Protein AF-A0A4Y2GQB6-F1 (afdb_monomer)

Structure (mmCIF, N/CA/C/O backbone):
data_AF-A0A4Y2GQB6-F1
#
_entry.id   AF-A0A4Y2GQB6-F1
#
loop_
_atom_site.group_PDB
_atom_site.id
_atom_site.type_symbol
_atom_site.label_atom_id
_atom_site.label_alt_id
_atom_site.label_comp_id
_atom_site.label_asym_id
_atom_site.label_entity_id
_atom_site.label_seq_id
_atom_site.pdbx_PDB_ins_code
_atom_site.Cartn_x
_atom_site.Cartn_y
_atom_site.Cartn_z
_atom_site.occupancy
_atom_site.B_iso_or_equiv
_atom_site.auth_seq_id
_atom_site.auth_comp_id
_atom_site.auth_asym_id
_atom_site.auth_atom_id
_atom_site.pdbx_PDB_model_num
ATOM 1 N N . MET A 1 1 ? -17.422 9.914 14.686 1.00 46.19 1 MET A N 1
ATOM 2 C CA . MET A 1 1 ? -16.471 9.064 13.932 1.00 46.19 1 MET A CA 1
ATOM 3 C C . MET A 1 1 ? -15.124 9.131 14.631 1.00 46.19 1 MET A C 1
ATOM 5 O O . MET A 1 1 ? -14.615 10.231 14.810 1.00 46.19 1 MET A O 1
ATOM 9 N N . ALA A 1 2 ? -14.579 8.005 15.092 1.00 62.41 2 ALA A N 1
ATOM 10 C CA . ALA A 1 2 ? -13.241 7.995 15.679 1.00 62.41 2 ALA A CA 1
ATOM 11 C C . ALA A 1 2 ? -12.205 8.321 14.590 1.00 62.41 2 ALA A C 1
ATOM 13 O O . ALA A 1 2 ? -12.245 7.761 13.495 1.00 62.41 2 ALA A O 1
ATOM 14 N N . LYS A 1 3 ? -11.301 9.264 14.863 1.00 68.94 3 LYS A N 1
ATOM 15 C CA . LYS A 1 3 ? -10.262 9.667 13.912 1.00 68.94 3 LYS A CA 1
ATOM 16 C C . LYS A 1 3 ? -9.199 8.569 13.850 1.00 68.94 3 LYS A C 1
ATOM 18 O O . LYS A 1 3 ? -8.512 8.326 14.837 1.00 68.94 3 LYS A O 1
ATOM 23 N N . CYS A 1 4 ? -9.049 7.916 12.698 1.00 68.88 4 CYS A N 1
ATOM 24 C CA . CYS A 1 4 ? -7.966 6.958 12.479 1.00 68.88 4 CYS A CA 1
ATOM 25 C C . CYS A 1 4 ? -6.610 7.685 12.581 1.00 68.88 4 CYS A C 1
ATOM 27 O O . CYS A 1 4 ? -6.317 8.582 11.786 1.00 68.88 4 CYS A O 1
ATOM 29 N N . LEU A 1 5 ? -5.794 7.321 13.574 1.00 81.50 5 LEU A N 1
ATOM 30 C CA . LEU A 1 5 ? -4.499 7.948 13.878 1.00 81.50 5 LEU A CA 1
ATOM 31 C C . LEU A 1 5 ? -3.377 7.448 12.949 1.00 81.50 5 LEU A C 1
ATOM 33 O O . LEU A 1 5 ? -2.323 7.022 13.419 1.00 81.50 5 LEU A O 1
ATOM 37 N N . LEU A 1 6 ? -3.609 7.472 11.635 1.00 87.69 6 LEU A N 1
ATOM 38 C CA . LEU A 1 6 ? -2.566 7.237 10.636 1.00 87.69 6 LEU A CA 1
ATOM 39 C C . LEU A 1 6 ? -1.763 8.521 10.401 1.00 87.69 6 LEU A C 1
ATOM 41 O O . LEU A 1 6 ? -2.333 9.604 10.224 1.00 87.69 6 LEU A O 1
ATOM 45 N N . LYS A 1 7 ? -0.438 8.394 10.311 1.00 90.25 7 LYS A N 1
ATOM 46 C CA . LYS A 1 7 ? 0.476 9.448 9.866 1.00 90.25 7 LYS A CA 1
ATOM 47 C C . LYS A 1 7 ? -0.038 10.034 8.563 1.00 90.25 7 LYS A C 1
ATOM 49 O O . LYS A 1 7 ? -0.396 9.306 7.632 1.00 90.25 7 LYS A O 1
ATOM 54 N N . SER A 1 8 ? -0.071 11.360 8.481 1.00 91.81 8 SER A N 1
ATOM 55 C CA . SER A 1 8 ? -0.462 12.039 7.249 1.00 91.81 8 SER A CA 1
ATOM 56 C C . SER A 1 8 ? 0.502 11.680 6.115 1.00 91.81 8 SER A C 1
ATOM 58 O O . SER A 1 8 ? 1.692 11.447 6.342 1.00 91.81 8 SER A O 1
ATOM 60 N N . SER A 1 9 ? 0.001 11.674 4.880 1.00 91.06 9 SER A N 1
ATOM 61 C CA . SER A 1 9 ? 0.830 11.433 3.692 1.00 91.06 9 SER A CA 1
ATOM 62 C C . SER A 1 9 ? 2.001 12.416 3.595 1.00 91.06 9 SER A C 1
ATOM 64 O O . SER A 1 9 ? 3.094 12.028 3.199 1.00 91.06 9 SER A O 1
ATOM 66 N N . LYS A 1 10 ? 1.808 13.667 4.035 1.00 92.25 10 LYS A N 1
ATOM 67 C CA . LYS A 1 10 ? 2.859 14.696 4.078 1.00 92.25 10 LYS A CA 1
ATOM 68 C C . LYS A 1 10 ? 3.999 14.346 5.035 1.00 92.25 10 LYS A C 1
ATOM 70 O O . LYS A 1 10 ? 5.148 14.627 4.719 1.00 92.25 10 LYS A O 1
ATOM 75 N N . ILE A 1 11 ? 3.689 13.779 6.203 1.00 93.62 11 ILE A N 1
ATOM 76 C CA . ILE A 1 11 ? 4.709 13.379 7.183 1.00 93.62 11 ILE A CA 1
ATOM 77 C C . ILE A 1 11 ? 5.415 12.122 6.685 1.00 93.62 11 ILE A C 1
ATOM 79 O O . ILE A 1 11 ? 6.638 12.091 6.633 1.00 93.62 11 ILE A O 1
ATOM 83 N N . LEU A 1 12 ? 4.647 11.112 6.267 1.00 94.12 12 LEU A N 1
ATOM 84 C CA . LEU A 1 12 ? 5.199 9.832 5.834 1.00 94.12 12 LEU A CA 1
ATOM 85 C C . LEU A 1 12 ? 6.065 9.965 4.569 1.00 94.12 12 LEU A C 1
ATOM 87 O O . LEU A 1 12 ? 7.095 9.313 4.475 1.00 94.12 12 LEU A O 1
ATOM 91 N N . GLY A 1 13 ? 5.697 10.852 3.640 1.00 93.50 13 GLY A N 1
ATOM 92 C CA . GLY A 1 13 ? 6.454 11.101 2.409 1.00 93.50 13 GLY A CA 1
ATOM 93 C C . GLY A 1 13 ? 7.800 11.800 2.613 1.00 93.50 13 GLY A C 1
ATOM 94 O O . GLY A 1 13 ? 8.611 11.823 1.695 1.00 93.50 13 GLY A O 1
ATOM 95 N N . LYS A 1 14 ? 8.049 12.363 3.803 1.00 94.81 14 LYS A N 1
ATOM 96 C CA . LYS A 1 14 ? 9.358 12.911 4.194 1.00 94.81 14 LYS A CA 1
ATOM 97 C C . LYS A 1 14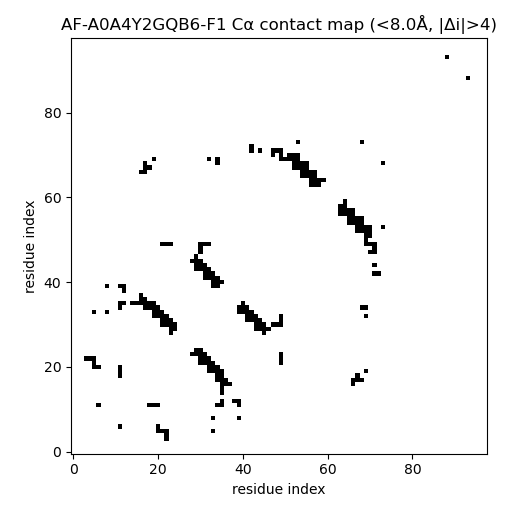 ? 10.258 11.876 4.878 1.00 94.81 14 LYS A C 1
ATOM 99 O O . LYS A 1 14 ? 11.414 12.183 5.140 1.00 94.81 14 LYS A O 1
ATOM 104 N N . MET A 1 15 ? 9.725 10.703 5.222 1.00 94.19 15 MET A N 1
ATOM 105 C CA . MET A 1 15 ? 10.490 9.621 5.847 1.00 94.19 15 MET A CA 1
ATOM 106 C C . MET A 1 15 ? 11.205 8.792 4.778 1.00 94.19 15 MET A C 1
ATOM 108 O O . MET A 1 15 ? 10.938 8.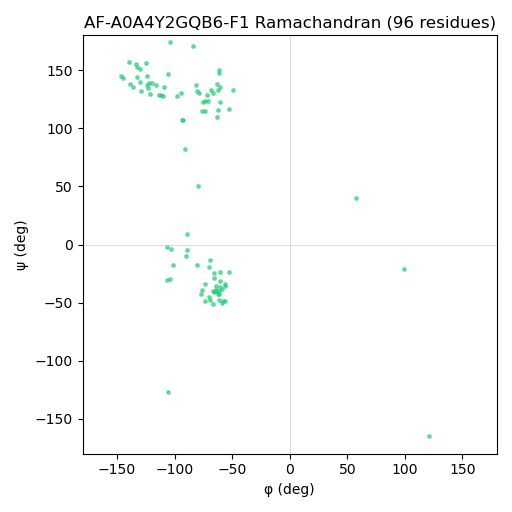938 3.584 1.00 94.19 15 MET A O 1
ATOM 112 N N . ASP A 1 16 ? 12.082 7.885 5.199 1.00 92.00 16 ASP A N 1
ATOM 113 C CA . ASP A 1 16 ? 12.793 7.014 4.268 1.00 92.00 16 ASP A CA 1
ATOM 114 C C . ASP A 1 16 ? 11.833 6.128 3.466 1.00 92.00 16 ASP A C 1
ATOM 116 O O . ASP A 1 16 ? 10.764 5.713 3.938 1.00 92.00 16 ASP A O 1
ATOM 120 N N . ARG A 1 17 ? 12.217 5.823 2.227 1.00 92.88 17 ARG A N 1
ATOM 121 C CA . ARG A 1 17 ? 11.488 4.875 1.382 1.00 92.88 17 ARG A CA 1
ATOM 122 C C . ARG A 1 17 ? 11.461 3.504 2.061 1.00 92.88 17 ARG A C 1
ATOM 124 O O . ARG A 1 17 ? 12.477 3.040 2.564 1.00 92.88 17 ARG A O 1
ATOM 131 N N . GLY A 1 18 ? 10.306 2.851 2.056 1.00 92.69 18 GLY A N 1
ATOM 132 C CA . GLY A 1 18 ? 10.055 1.631 2.824 1.00 92.69 18 GLY A CA 1
ATOM 133 C C . GLY A 1 18 ? 9.307 1.879 4.125 1.00 92.69 18 GLY A C 1
ATOM 134 O O . GLY A 1 18 ? 8.647 0.973 4.637 1.00 92.69 18 GLY A O 1
ATOM 135 N N . THR A 1 19 ? 9.333 3.112 4.641 1.00 94.56 19 THR A N 1
ATOM 136 C CA . THR A 1 19 ? 8.604 3.440 5.866 1.00 94.56 19 THR A CA 1
ATOM 137 C C . THR A 1 19 ? 7.111 3.232 5.652 1.00 94.56 19 THR A C 1
ATOM 139 O O . THR A 1 19 ? 6.528 3.678 4.662 1.00 94.56 19 THR A O 1
ATOM 142 N N . SER A 1 20 ? 6.468 2.567 6.604 1.00 94.00 20 SER A N 1
ATOM 143 C CA . SER A 1 20 ? 5.025 2.346 6.594 1.00 94.00 20 SER A CA 1
ATOM 144 C C . SER A 1 20 ? 4.406 2.659 7.945 1.00 94.00 20 SER A C 1
ATOM 146 O O . SER A 1 20 ? 5.053 2.553 8.984 1.00 94.00 20 SER A O 1
ATOM 148 N N . ASP A 1 21 ? 3.132 3.028 7.913 1.00 94.06 21 ASP A N 1
ATOM 149 C CA . ASP A 1 21 ? 2.298 3.241 9.088 1.00 94.06 21 ASP A CA 1
ATOM 150 C C . ASP A 1 21 ? 0.984 2.479 8.941 1.00 94.06 21 ASP A C 1
ATOM 152 O O . ASP A 1 21 ? 0.435 2.387 7.842 1.00 94.06 21 ASP A O 1
ATOM 156 N N . ARG A 1 22 ? 0.518 1.880 10.034 1.00 91.12 22 ARG A N 1
ATOM 157 C CA . ARG A 1 22 ? -0.519 0.847 10.008 1.00 91.12 22 ARG A CA 1
ATOM 158 C C . ARG A 1 22 ? -1.430 0.936 11.211 1.00 91.12 22 ARG A C 1
ATOM 160 O O . ARG A 1 22 ? -0.980 1.205 12.326 1.00 91.12 22 ARG A O 1
ATOM 167 N N . LYS A 1 23 ? -2.707 0.652 10.980 1.00 90.88 23 LYS A N 1
ATOM 168 C CA . LYS A 1 23 ? -3.720 0.494 12.021 1.00 90.88 23 LYS A CA 1
ATOM 169 C C . LYS A 1 23 ? -4.619 -0.678 11.669 1.00 90.88 23 LYS A C 1
ATOM 171 O O . LYS A 1 23 ? -4.992 -0.835 10.512 1.00 90.88 23 LYS A O 1
ATOM 176 N N . PHE A 1 24 ? -4.949 -1.471 12.676 1.00 89.94 24 PHE A N 1
ATOM 177 C CA . PHE A 1 24 ? -5.922 -2.544 12.568 1.00 89.94 24 PHE A CA 1
ATOM 178 C C . PHE A 1 24 ? -7.138 -2.174 13.409 1.00 89.94 24 PHE A C 1
ATOM 180 O O . PHE A 1 24 ? -6.994 -1.778 14.567 1.00 89.94 24 PHE A O 1
ATOM 187 N N . ASP A 1 25 ? -8.313 -2.253 12.805 1.00 89.56 25 ASP A N 1
ATOM 188 C CA . ASP A 1 25 ? -9.592 -2.135 13.480 1.00 89.56 25 ASP A CA 1
ATOM 189 C C . ASP A 1 25 ? -10.067 -3.536 13.864 1.00 89.56 25 ASP A C 1
ATOM 191 O O . ASP A 1 25 ? -10.485 -4.311 13.008 1.00 89.56 25 ASP A O 1
ATOM 195 N N . THR A 1 26 ? -10.004 -3.857 15.155 1.00 87.31 26 THR A N 1
ATOM 196 C CA . THR A 1 26 ? -10.420 -5.161 15.684 1.00 87.31 26 THR A CA 1
ATOM 197 C C . THR A 1 26 ? -11.927 -5.378 15.634 1.00 87.31 26 THR A C 1
ATOM 199 O O . THR A 1 26 ? -12.362 -6.519 15.710 1.00 87.31 26 THR A O 1
ATOM 202 N N . LYS A 1 27 ? -12.736 -4.317 15.521 1.00 89.56 27 LYS A N 1
ATOM 203 C CA . LYS A 1 27 ? -14.197 -4.445 15.477 1.00 89.56 27 LYS A CA 1
ATOM 204 C C . LYS A 1 27 ? -14.679 -4.906 14.106 1.00 89.56 27 LYS A C 1
ATOM 206 O O . LYS A 1 27 ? -15.602 -5.705 14.026 1.00 89.56 27 LYS A O 1
ATOM 211 N N . ASN A 1 28 ? -14.094 -4.344 13.053 1.00 89.31 28 ASN A N 1
ATOM 212 C CA . ASN A 1 28 ? -14.482 -4.629 11.671 1.00 89.31 28 ASN A CA 1
ATOM 213 C C . ASN A 1 28 ? -13.504 -5.579 10.966 1.00 89.31 28 ASN A C 1
ATOM 215 O O . ASN A 1 28 ? -13.736 -5.930 9.817 1.00 89.31 28 ASN A O 1
ATOM 219 N N . GLU A 1 29 ? -12.411 -5.952 11.639 1.00 90.56 29 GLU A N 1
ATOM 220 C CA . GLU A 1 29 ? -11.329 -6.792 11.112 1.00 90.56 29 GLU A CA 1
ATOM 221 C C . GLU A 1 29 ? -10.682 -6.202 9.848 1.00 90.56 29 GLU A C 1
ATOM 223 O O . GLU A 1 29 ? -10.341 -6.895 8.893 1.00 90.56 29 GLU A O 1
ATOM 228 N N . ILE A 1 30 ? -10.504 -4.877 9.844 1.00 91.25 30 ILE A N 1
ATOM 229 C CA . ILE A 1 30 ? -9.949 -4.129 8.713 1.00 91.25 30 ILE A CA 1
ATOM 230 C C . ILE A 1 30 ? -8.593 -3.536 9.089 1.00 91.25 30 ILE A C 1
ATOM 232 O O . ILE A 1 30 ? -8.443 -2.803 10.066 1.00 91.25 30 ILE A O 1
ATOM 236 N N . ALA A 1 31 ? -7.599 -3.779 8.248 1.00 91.50 31 ALA 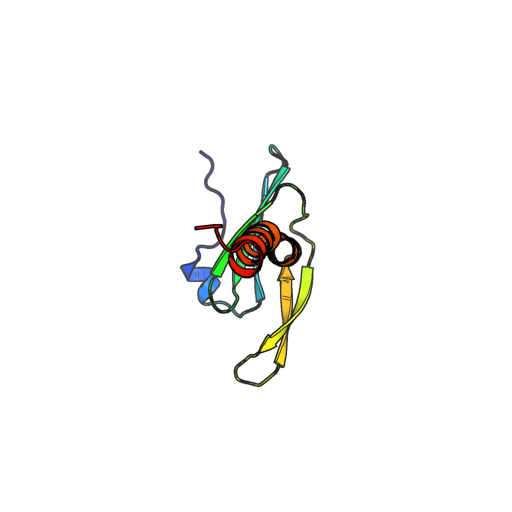A N 1
ATOM 237 C CA . ALA A 1 31 ? -6.296 -3.145 8.266 1.00 91.50 31 ALA A CA 1
ATOM 238 C C . ALA A 1 31 ? -6.254 -1.940 7.316 1.00 91.50 31 ALA A C 1
ATOM 240 O O . ALA A 1 31 ? -6.550 -2.045 6.127 1.00 91.50 31 ALA A O 1
ATOM 241 N N . ALA A 1 32 ? -5.783 -0.803 7.819 1.00 92.44 32 ALA A N 1
ATOM 242 C CA . ALA A 1 32 ? -5.419 0.359 7.022 1.00 92.44 32 ALA A CA 1
ATOM 243 C C . ALA A 1 32 ? -3.896 0.534 7.031 1.00 92.44 32 ALA A C 1
ATOM 245 O O . ALA A 1 32 ? -3.261 0.576 8.089 1.00 92.44 32 ALA A O 1
ATOM 246 N N . VAL A 1 33 ? -3.305 0.646 5.843 1.00 93.62 33 VAL A N 1
ATOM 247 C CA . VAL A 1 33 ? -1.855 0.665 5.632 1.00 93.62 33 VAL A CA 1
ATOM 248 C C . VAL A 1 33 ? -1.475 1.866 4.778 1.00 93.62 33 VAL A C 1
ATOM 250 O O . VAL A 1 33 ? -2.048 2.099 3.718 1.00 93.62 33 VAL A O 1
ATOM 253 N N . ARG A 1 34 ? -0.461 2.617 5.20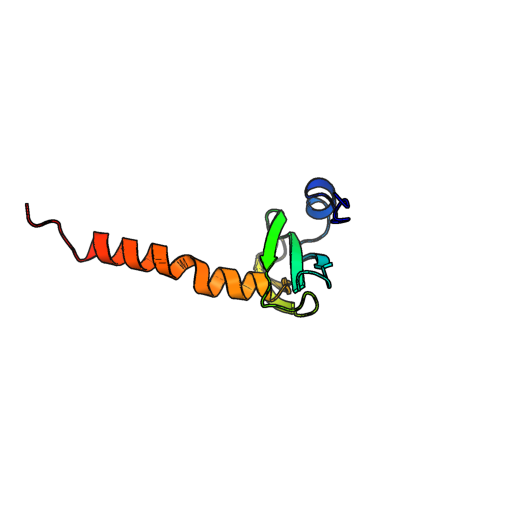6 1.00 95.06 34 ARG A N 1
ATOM 254 C CA . ARG A 1 34 ? 0.244 3.595 4.376 1.00 95.06 34 ARG A CA 1
ATOM 255 C C . ARG A 1 34 ? 1.692 3.187 4.207 1.00 95.06 34 ARG A C 1
ATOM 257 O O . ARG A 1 34 ? 2.335 2.799 5.177 1.00 95.06 34 ARG A O 1
ATOM 264 N N . TRP A 1 35 ? 2.217 3.314 2.997 1.00 95.62 35 TRP A N 1
ATOM 265 C CA . TRP A 1 35 ? 3.597 2.956 2.679 1.00 95.62 35 TRP A CA 1
ATOM 266 C C . TRP A 1 35 ? 4.240 4.023 1.800 1.00 95.62 35 TRP A C 1
ATOM 268 O O . TRP A 1 35 ? 3.611 4.525 0.868 1.00 95.62 35 TRP A O 1
ATOM 278 N N . ASN A 1 36 ? 5.475 4.397 2.125 1.00 95.62 36 ASN A N 1
ATOM 279 C CA . ASN A 1 36 ? 6.252 5.363 1.367 1.00 95.62 36 ASN A CA 1
ATOM 280 C C . ASN A 1 36 ? 7.146 4.656 0.346 1.00 95.62 36 ASN A C 1
ATOM 282 O O . ASN A 1 36 ? 8.153 4.055 0.720 1.00 95.62 36 ASN A O 1
ATOM 286 N N . ASP A 1 37 ? 6.798 4.753 -0.934 1.00 92.88 37 ASP A N 1
ATOM 287 C CA . ASP A 1 37 ? 7.675 4.349 -2.035 1.00 92.88 37 ASP A CA 1
ATOM 288 C C . ASP A 1 37 ? 8.239 5.596 -2.744 1.00 92.88 37 ASP A C 1
ATOM 290 O O . ASP A 1 37 ? 8.767 6.490 -2.090 1.00 92.88 37 ASP A O 1
ATOM 294 N N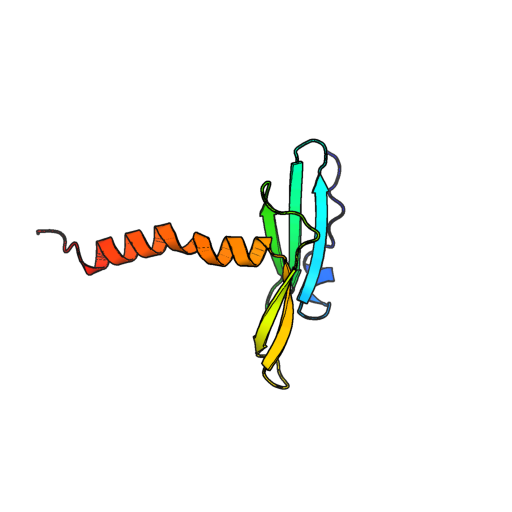 . ASN A 1 38 ? 8.107 5.706 -4.071 1.00 91.69 38 ASN A N 1
ATOM 295 C CA . ASN A 1 38 ? 8.334 6.968 -4.784 1.00 91.69 38 ASN A CA 1
ATOM 296 C C . ASN A 1 38 ? 7.285 8.032 -4.405 1.00 91.69 38 ASN A C 1
ATOM 298 O O . ASN A 1 38 ? 7.538 9.232 -4.486 1.00 91.69 38 ASN A O 1
ATOM 302 N N . ARG A 1 39 ? 6.084 7.579 -4.035 1.00 93.12 39 ARG A N 1
ATOM 303 C CA . ARG A 1 39 ? 4.991 8.371 -3.470 1.00 93.12 39 ARG A CA 1
ATOM 304 C C . ARG A 1 39 ? 4.342 7.562 -2.353 1.00 93.12 39 ARG A C 1
ATOM 306 O O . ARG A 1 39 ? 4.424 6.333 -2.343 1.00 93.12 39 ARG A O 1
ATOM 313 N N . VAL A 1 40 ? 3.673 8.254 -1.435 1.00 95.88 40 VAL A N 1
ATOM 314 C CA . VAL A 1 40 ? 2.905 7.589 -0.380 1.00 95.88 40 VAL A CA 1
ATOM 315 C C . VAL A 1 40 ? 1.663 6.945 -0.982 1.00 95.88 40 VAL A C 1
ATOM 317 O O . VAL A 1 40 ? 0.833 7.632 -1.576 1.00 95.88 40 VAL A O 1
ATOM 320 N N . VAL A 1 41 ? 1.516 5.642 -0.771 1.00 95.06 41 VAL A N 1
ATOM 321 C CA . VAL A 1 41 ? 0.317 4.874 -1.121 1.00 95.06 41 VAL A CA 1
ATOM 322 C C . VAL A 1 41 ? -0.478 4.549 0.139 1.00 95.06 41 VAL A C 1
ATOM 324 O O . VAL A 1 41 ? 0.098 4.373 1.213 1.00 95.06 41 VAL A O 1
ATOM 327 N N . SER A 1 42 ? -1.805 4.506 0.019 1.00 94.56 42 SER A N 1
ATOM 328 C CA . SER A 1 42 ? -2.721 4.093 1.090 1.00 94.56 42 SER A CA 1
ATOM 329 C C . SER A 1 42 ? -3.544 2.910 0.597 1.00 94.56 42 SER A C 1
ATOM 331 O O . SER A 1 42 ? -4.098 2.981 -0.495 1.00 94.56 42 SER A O 1
ATOM 333 N N . LEU A 1 43 ? -3.600 1.839 1.380 1.00 93.31 43 LEU A N 1
ATOM 334 C CA . LEU A 1 43 ? -4.375 0.640 1.090 1.00 93.31 43 LEU A CA 1
ATOM 335 C C . LEU A 1 43 ? -5.215 0.272 2.311 1.00 93.31 43 LEU A C 1
ATOM 337 O O . LEU A 1 43 ? -4.827 0.534 3.452 1.00 93.31 43 LEU A O 1
ATOM 341 N N . ILE A 1 44 ? -6.356 -0.355 2.054 1.00 93.19 44 ILE A N 1
ATOM 342 C CA . ILE A 1 44 ? -7.229 -0.943 3.066 1.00 93.19 44 ILE A CA 1
ATOM 343 C C . ILE A 1 44 ? -7.417 -2.411 2.687 1.00 93.19 44 ILE A C 1
ATOM 345 O O . ILE A 1 44 ? -7.570 -2.724 1.510 1.00 93.19 44 ILE A O 1
ATOM 349 N N . THR A 1 45 ? -7.359 -3.306 3.666 1.00 91.81 45 THR A N 1
ATOM 350 C CA . THR A 1 45 ? -7.539 -4.748 3.468 1.00 91.81 45 THR A CA 1
ATOM 351 C C . THR A 1 45 ? -8.224 -5.359 4.682 1.00 91.81 45 THR A C 1
ATOM 353 O O . THR A 1 45 ? -7.988 -4.922 5.801 1.00 91.81 45 THR A O 1
ATOM 356 N N . ASN A 1 46 ? -9.070 -6.357 4.470 1.00 92.06 46 ASN A N 1
ATOM 357 C CA . ASN A 1 46 ? -9.681 -7.189 5.513 1.00 92.06 46 ASN A CA 1
ATOM 358 C C . ASN A 1 46 ? -9.080 -8.606 5.559 1.00 92.06 46 ASN A C 1
ATOM 360 O O . ASN A 1 46 ? -9.481 -9.426 6.372 1.00 92.06 46 ASN A O 1
ATOM 364 N N . PHE A 1 47 ? -8.150 -8.909 4.653 1.00 83.50 47 PHE A N 1
ATOM 365 C CA . PHE A 1 47 ? -7.609 -10.252 4.467 1.00 83.50 47 PHE A CA 1
ATOM 366 C C . PHE A 1 47 ? -6.203 -10.410 5.059 1.00 83.50 47 PHE A C 1
ATOM 368 O O . PHE A 1 47 ? -5.817 -11.495 5.479 1.00 83.50 47 PHE A O 1
ATOM 375 N N . GLU A 1 48 ? -5.420 -9.331 5.089 1.00 80.69 48 GLU A N 1
ATOM 376 C CA . GLU A 1 48 ? -3.988 -9.400 5.386 1.00 80.69 48 GLU A CA 1
ATOM 377 C C . GLU A 1 48 ? -3.658 -8.809 6.767 1.00 80.69 48 GLU A C 1
ATOM 379 O O . GLU A 1 48 ? -4.103 -7.704 7.094 1.00 80.69 48 GLU A O 1
ATOM 384 N N . ASP A 1 49 ? -2.807 -9.485 7.554 1.00 76.06 49 ASP A N 1
ATOM 385 C CA . ASP A 1 49 ? -2.291 -8.915 8.806 1.00 76.06 49 ASP A CA 1
ATOM 386 C C . ASP A 1 49 ? -1.342 -7.740 8.503 1.00 76.06 49 ASP A C 1
ATOM 388 O O . ASP A 1 49 ? -0.403 -7.821 7.707 1.00 76.06 49 ASP A O 1
ATOM 392 N N . THR A 1 50 ? -1.552 -6.637 9.217 1.00 76.81 50 THR A N 1
ATOM 393 C CA . THR A 1 50 ? -0.670 -5.466 9.256 1.00 76.81 50 THR A CA 1
ATOM 394 C C . THR A 1 50 ? 0.792 -5.781 9.582 1.00 76.81 50 THR A C 1
ATOM 396 O O . THR A 1 50 ? 1.666 -4.983 9.239 1.00 76.81 50 THR A O 1
ATOM 399 N N . ARG A 1 51 ? 1.092 -6.898 10.250 1.00 81.38 51 ARG A N 1
ATOM 400 C CA . ARG A 1 51 ? 2.453 -7.256 10.689 1.00 81.38 51 ARG A CA 1
ATOM 401 C C . ARG A 1 51 ? 3.321 -7.875 9.599 1.00 81.38 51 ARG A C 1
ATOM 403 O O . ARG A 1 51 ? 4.542 -7.875 9.742 1.00 81.38 51 ARG A O 1
ATOM 410 N N . CYS A 1 52 ? 2.724 -8.365 8.518 1.00 83.25 52 CYS A N 1
ATOM 411 C CA . CYS A 1 52 ? 3.446 -9.092 7.485 1.00 83.25 52 CYS A CA 1
ATOM 412 C C . CYS A 1 52 ? 4.167 -8.144 6.519 1.00 83.25 52 CYS A C 1
ATOM 414 O O . CYS A 1 52 ? 3.594 -7.181 5.996 1.00 83.25 52 CYS A O 1
ATOM 416 N N . PHE A 1 53 ? 5.439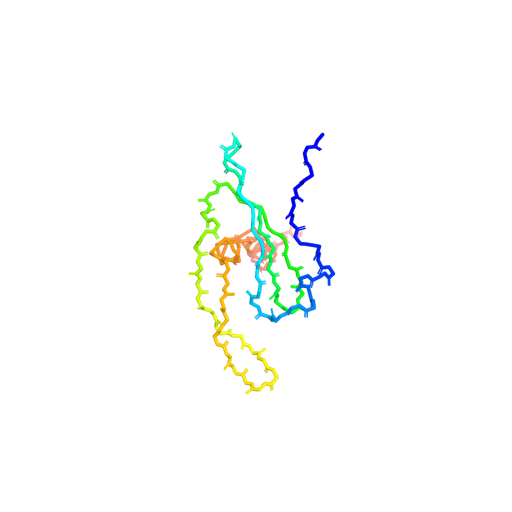 -8.446 6.264 1.00 90.25 53 PHE A N 1
ATOM 417 C CA . PHE A 1 53 ? 6.260 -7.735 5.295 1.00 90.25 53 PHE A CA 1
ATOM 418 C C . PHE A 1 53 ? 7.026 -8.694 4.408 1.00 90.25 53 PHE A C 1
ATOM 420 O O . PHE A 1 53 ? 7.371 -9.810 4.788 1.00 90.25 53 PHE A O 1
ATOM 427 N N . THR A 1 54 ? 7.369 -8.197 3.232 1.00 91.19 54 THR A N 1
ATOM 428 C CA . THR A 1 54 ? 8.291 -8.835 2.303 1.00 91.19 54 THR A CA 1
ATOM 429 C C . THR A 1 54 ? 9.401 -7.847 1.963 1.00 91.19 54 THR A C 1
ATOM 431 O O . THR A 1 54 ? 9.221 -6.636 2.073 1.00 91.19 54 THR A O 1
ATOM 434 N N . LYS A 1 55 ? 10.563 -8.349 1.544 1.00 93.00 55 LYS A N 1
ATOM 435 C CA . LYS A 1 55 ? 11.642 -7.516 1.004 1.00 93.00 55 LYS A CA 1
ATOM 436 C C . LYS A 1 55 ? 11.588 -7.541 -0.512 1.00 93.00 55 LYS A C 1
ATOM 438 O O . LYS A 1 55 ? 11.593 -8.615 -1.103 1.00 93.00 55 LYS A O 1
ATOM 443 N N . VAL A 1 56 ? 11.571 -6.366 -1.130 1.00 91.69 56 VAL A N 1
ATOM 444 C CA . VAL A 1 56 ? 11.601 -6.218 -2.591 1.00 91.69 56 VAL A CA 1
ATOM 445 C C . VAL A 1 56 ? 12.768 -5.345 -3.017 1.00 91.69 56 VAL A C 1
ATOM 447 O O . VAL A 1 56 ? 13.116 -4.379 -2.334 1.00 91.69 56 VAL A O 1
ATOM 450 N N . ASP A 1 57 ? 13.364 -5.669 -4.161 1.00 93.19 57 ASP A N 1
ATOM 451 C CA . ASP A 1 57 ? 14.421 -4.847 -4.737 1.00 93.19 57 ASP A CA 1
ATOM 452 C C . ASP A 1 57 ? 13.828 -3.570 -5.333 1.00 93.19 57 ASP A C 1
ATOM 454 O O . ASP A 1 57 ? 12.961 -3.594 -6.211 1.00 93.19 57 ASP A O 1
ATOM 458 N N . ARG A 1 58 ? 14.319 -2.424 -4.866 1.00 91.81 58 ARG A N 1
ATOM 459 C CA . ARG A 1 58 ? 13.949 -1.103 -5.369 1.00 91.81 58 ARG A CA 1
ATOM 460 C C . ARG A 1 58 ? 15.182 -0.359 -5.847 1.00 91.81 58 ARG A C 1
ATOM 462 O O . ARG A 1 58 ? 16.232 -0.377 -5.213 1.00 91.81 58 ARG A O 1
ATOM 469 N N . ARG A 1 59 ? 15.048 0.330 -6.981 1.00 90.62 59 ARG A N 1
ATOM 470 C CA . ARG A 1 59 ? 16.090 1.222 -7.494 1.00 90.62 59 ARG A CA 1
ATOM 471 C C . ARG A 1 59 ? 16.081 2.519 -6.687 1.00 90.62 59 ARG A C 1
ATOM 473 O O . ARG A 1 59 ? 15.103 3.264 -6.723 1.00 90.62 59 ARG A O 1
ATOM 480 N N . MET A 1 60 ? 17.169 2.756 -5.974 1.00 86.31 60 MET A N 1
ATOM 481 C CA . MET A 1 60 ? 17.488 3.967 -5.224 1.00 86.31 60 MET A CA 1
ATOM 482 C C . MET A 1 60 ? 18.535 4.788 -5.985 1.00 86.31 60 MET A C 1
ATOM 484 O O . MET A 1 60 ? 19.081 4.336 -6.995 1.00 86.31 60 MET A O 1
ATOM 488 N N . LYS A 1 61 ? 18.853 5.990 -5.487 1.00 85.94 61 LYS A N 1
ATOM 489 C CA . LYS A 1 61 ? 19.926 6.823 -6.059 1.00 85.94 61 LYS A CA 1
ATOM 490 C C . LYS A 1 61 ? 21.286 6.110 -6.043 1.00 85.94 61 LYS A C 1
ATOM 492 O O . LYS A 1 61 ? 22.020 6.203 -7.016 1.00 85.94 61 LYS A O 1
ATOM 497 N N . CYS A 1 62 ? 21.577 5.351 -4.985 1.00 86.88 62 CYS A N 1
ATOM 498 C CA . CYS A 1 62 ? 22.848 4.640 -4.808 1.00 86.88 62 CYS A CA 1
ATOM 499 C C . CYS A 1 62 ? 22.866 3.216 -5.401 1.00 86.88 62 CYS A C 1
ATOM 501 O O . CYS A 1 62 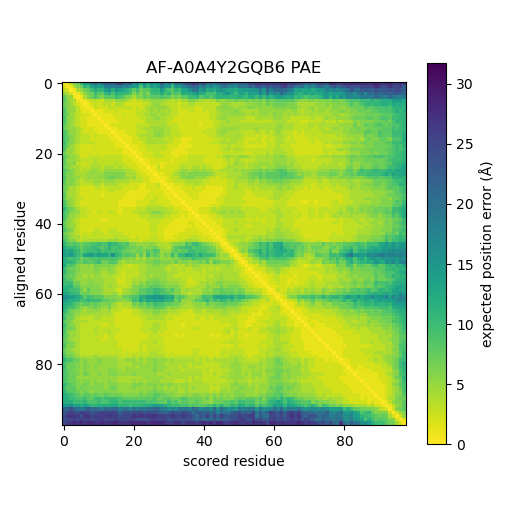? 23.796 2.464 -5.132 1.00 86.88 62 CYS A O 1
ATOM 503 N N . GLY A 1 63 ? 21.846 2.817 -6.172 1.00 91.44 63 GLY A N 1
ATOM 504 C CA . GLY A 1 63 ? 21.742 1.473 -6.755 1.00 91.44 63 GLY A CA 1
ATOM 505 C C . GLY A 1 63 ? 20.488 0.709 -6.326 1.00 91.44 63 GLY A C 1
ATOM 506 O O . GLY A 1 63 ? 19.522 1.296 -5.842 1.00 91.44 63 GLY A O 1
ATOM 507 N N . LYS A 1 64 ? 20.461 -0.609 -6.552 1.00 93.06 64 LYS A N 1
ATOM 508 C CA . LYS A 1 64 ? 19.356 -1.470 -6.100 1.00 93.06 64 LYS A CA 1
ATOM 509 C C . LYS A 1 64 ? 19.513 -1.769 -4.609 1.00 93.06 64 LYS A C 1
ATOM 511 O O . LYS A 1 64 ? 20.579 -2.193 -4.181 1.00 93.06 64 LYS A O 1
ATOM 516 N N . GLN A 1 65 ? 18.449 -1.574 -3.840 1.00 92.88 65 GLN A N 1
ATOM 517 C CA . GLN A 1 65 ? 18.409 -1.862 -2.410 1.00 92.88 65 GLN A CA 1
ATOM 518 C C . GLN A 1 65 ? 17.146 -2.649 -2.066 1.00 92.88 65 GLN A C 1
ATOM 520 O O . GLN A 1 65 ? 16.080 -2.397 -2.632 1.00 92.88 65 GLN A O 1
ATOM 525 N N . LYS A 1 66 ? 17.263 -3.577 -1.113 1.00 93.62 66 LYS A N 1
ATOM 526 C CA . LYS A 1 66 ? 16.116 -4.285 -0.543 1.00 93.62 66 LYS A CA 1
ATOM 527 C C . LYS A 1 66 ? 15.365 -3.364 0.407 1.00 93.62 66 LYS A C 1
ATOM 529 O O . LYS A 1 66 ? 15.946 -2.863 1.365 1.00 93.62 66 LYS A O 1
ATOM 534 N N . VAL A 1 67 ? 14.085 -3.162 0.131 1.00 93.38 67 VAL A N 1
ATOM 535 C CA . VAL A 1 67 ? 13.188 -2.307 0.909 1.00 93.38 67 VAL A CA 1
ATOM 536 C C . VAL A 1 67 ? 12.042 -3.154 1.443 1.00 93.38 67 VAL A C 1
ATOM 538 O O . VAL A 1 67 ? 11.510 -4.004 0.723 1.00 93.38 67 VAL A O 1
ATOM 541 N N . ASP A 1 68 ? 11.656 -2.907 2.692 1.00 93.88 68 ASP A N 1
ATOM 542 C CA . ASP A 1 68 ? 10.498 -3.559 3.291 1.00 93.88 68 ASP A CA 1
ATOM 543 C C . ASP A 1 68 ? 9.204 -3.008 2.677 1.00 93.88 68 ASP A C 1
ATOM 545 O O . ASP A 1 68 ? 8.970 -1.795 2.604 1.00 93.88 68 ASP A O 1
ATOM 549 N N . ILE A 1 69 ? 8.353 -3.925 2.225 1.00 94.56 69 ILE A N 1
ATOM 550 C CA . ILE A 1 69 ? 7.035 -3.648 1.667 1.00 94.56 69 ILE A CA 1
ATOM 551 C C . ILE A 1 69 ? 5.976 -4.418 2.469 1.00 94.56 69 ILE A C 1
ATOM 553 O O . ILE A 1 69 ? 6.181 -5.598 2.762 1.00 94.56 69 ILE A O 1
ATOM 557 N N . PRO A 1 70 ? 4.849 -3.791 2.851 1.00 94.69 70 PRO A N 1
ATOM 558 C CA . PRO A 1 70 ? 3.757 -4.511 3.500 1.00 94.69 70 PRO A CA 1
ATOM 559 C C . PRO A 1 70 ? 3.168 -5.578 2.569 1.00 94.69 70 PRO A C 1
ATOM 561 O O . PRO A 1 70 ? 2.945 -5.298 1.387 1.00 94.69 70 PRO A O 1
ATOM 564 N N . SER A 1 71 ? 2.866 -6.769 3.094 1.00 92.69 71 SER A N 1
ATOM 565 C CA . SER A 1 71 ? 2.349 -7.890 2.289 1.00 92.69 71 SER A CA 1
ATOM 566 C C . SER A 1 71 ? 1.075 -7.534 1.524 1.00 92.69 71 SER A C 1
ATOM 568 O O . SER A 1 71 ? 0.952 -7.881 0.355 1.00 92.69 71 SER A O 1
ATOM 570 N N . CYS A 1 72 ? 0.193 -6.717 2.104 1.00 92.56 72 CYS A N 1
ATOM 571 C CA . CYS A 1 72 ? -1.028 -6.270 1.432 1.00 92.56 72 CYS A CA 1
ATOM 572 C C . CYS A 1 72 ? -0.760 -5.482 0.137 1.00 92.56 72 CYS A C 1
ATOM 574 O O . CYS A 1 72 ? -1.539 -5.559 -0.810 1.00 92.56 72 CYS A O 1
ATOM 576 N N .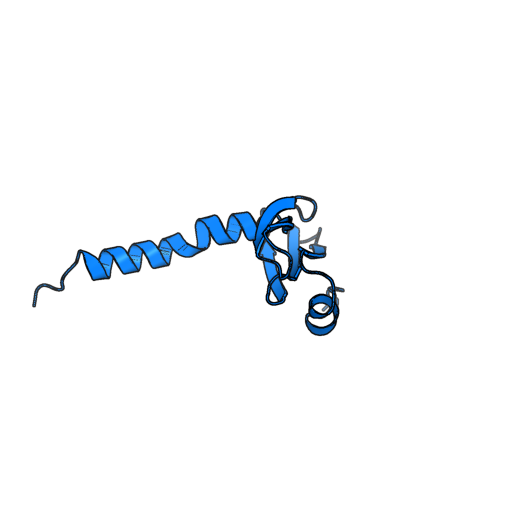 VAL A 1 73 ? 0.359 -4.752 0.060 1.00 93.69 73 VAL A N 1
ATOM 577 C CA . VAL A 1 73 ? 0.767 -4.032 -1.155 1.00 93.69 73 VAL A CA 1
ATOM 578 C C . VAL A 1 73 ? 1.278 -5.012 -2.211 1.00 93.69 73 VAL A C 1
ATOM 580 O O . VAL A 1 73 ? 1.074 -4.793 -3.405 1.00 93.69 73 VAL A O 1
ATOM 583 N N . VAL A 1 74 ? 1.936 -6.093 -1.790 1.00 93.25 74 VAL A N 1
ATOM 584 C CA . VAL A 1 74 ? 2.375 -7.171 -2.688 1.00 93.25 74 VAL A CA 1
ATOM 585 C C . VAL A 1 74 ? 1.157 -7.896 -3.256 1.00 93.25 74 VAL A C 1
ATOM 587 O O . VAL A 1 74 ? 1.036 -7.986 -4.476 1.00 93.25 74 VAL A O 1
ATOM 590 N N . SER A 1 75 ? 0.228 -8.319 -2.394 1.00 92.88 75 SER A N 1
ATOM 591 C CA . SER A 1 75 ? -1.028 -8.972 -2.777 1.00 92.88 75 SER A CA 1
ATOM 592 C C . SER A 1 75 ? -1.830 -8.105 -3.747 1.00 92.88 75 SER A C 1
ATOM 594 O O . SER A 1 75 ? -2.195 -8.566 -4.824 1.00 92.88 75 SER A O 1
ATOM 596 N N . TYR A 1 76 ? -2.016 -6.818 -3.436 1.00 93.75 76 TYR A N 1
ATOM 597 C CA . TYR A 1 76 ? -2.709 -5.891 -4.331 1.00 93.75 76 TYR A CA 1
ATOM 598 C C . TYR A 1 76 ? -2.035 -5.803 -5.703 1.00 93.75 76 TYR A C 1
ATOM 600 O O . TYR A 1 76 ? -2.691 -5.946 -6.726 1.00 93.75 76 TYR A O 1
ATOM 608 N N . ASN A 1 77 ? -0.714 -5.612 -5.756 1.00 92.81 77 ASN A N 1
ATOM 609 C CA . ASN A 1 77 ? -0.015 -5.503 -7.038 1.00 92.81 77 ASN A CA 1
ATOM 610 C C . ASN A 1 77 ? -0.030 -6.794 -7.860 1.00 92.81 77 ASN A C 1
ATOM 612 O O . ASN A 1 77 ? 0.117 -6.705 -9.076 1.00 92.81 77 ASN A O 1
ATOM 616 N N . LYS A 1 78 ? -0.187 -7.955 -7.217 1.00 93.06 78 LYS A N 1
ATOM 617 C CA . LYS A 1 78 ? -0.306 -9.241 -7.902 1.00 93.06 78 LYS A CA 1
ATOM 618 C C . LYS A 1 78 ? -1.640 -9.367 -8.644 1.00 93.06 78 LYS A C 1
ATOM 620 O O . LYS A 1 78 ? -1.620 -9.793 -9.786 1.00 93.06 78 LYS A O 1
ATOM 625 N N . TYR A 1 79 ? -2.749 -8.988 -8.007 1.00 93.50 79 TYR A N 1
ATOM 626 C CA . TYR A 1 79 ? -4.102 -9.250 -8.527 1.00 93.50 79 TYR A CA 1
ATOM 627 C C . TYR A 1 79 ? -4.775 -8.041 -9.194 1.00 93.50 79 TYR A C 1
ATOM 629 O O . TYR A 1 79 ? -5.733 -8.197 -9.941 1.00 93.50 79 TYR A O 1
ATOM 637 N N . LYS A 1 80 ? -4.299 -6.811 -8.957 1.00 93.31 80 LYS A N 1
ATOM 638 C CA . LYS A 1 80 ? -4.967 -5.595 -9.467 1.00 93.31 80 LYS A CA 1
ATOM 639 C C . LYS A 1 80 ? -5.071 -5.522 -10.995 1.00 93.31 80 LYS A C 1
ATOM 641 O O . LYS A 1 80 ? -5.901 -4.775 -11.488 1.00 93.31 80 LYS A O 1
ATOM 646 N N . ASN A 1 81 ? -4.195 -6.223 -11.717 1.00 94.25 81 ASN A N 1
ATOM 647 C CA . ASN A 1 81 ? -4.102 -6.123 -13.172 1.00 94.25 81 ASN A CA 1
ATOM 648 C C . ASN A 1 81 ? -5.025 -7.123 -13.887 1.00 94.25 81 ASN A C 1
ATOM 650 O O . ASN A 1 81 ? -5.059 -7.105 -15.109 1.00 94.25 81 ASN A O 1
ATOM 654 N N . ASP A 1 82 ? -5.723 -8.012 -13.173 1.00 93.56 82 ASP A N 1
ATOM 655 C CA . ASP A 1 82 ? -6.452 -9.121 -13.805 1.00 93.56 82 ASP A CA 1
ATOM 656 C C . ASP A 1 82 ? -7.556 -8.622 -14.756 1.00 93.56 82 ASP A C 1
ATOM 658 O O . ASP A 1 82 ? -7.710 -9.149 -15.857 1.00 93.56 82 ASP A O 1
ATOM 662 N N . VAL A 1 83 ? -8.277 -7.564 -14.366 1.00 95.12 83 VAL A N 1
ATOM 663 C CA . VAL A 1 83 ? -9.310 -6.931 -15.207 1.00 95.12 83 VAL A CA 1
ATOM 664 C C . VAL A 1 83 ? -8.679 -6.205 -16.396 1.00 95.12 83 VAL A C 1
ATOM 666 O O . VAL A 1 83 ? -9.070 -6.448 -17.531 1.00 95.12 83 VAL A O 1
ATOM 669 N N . ASP A 1 84 ? -7.638 -5.402 -16.159 1.00 95.44 84 ASP A N 1
ATOM 670 C CA . ASP A 1 84 ? -6.936 -4.676 -17.227 1.00 95.44 84 ASP A CA 1
ATOM 671 C C . ASP A 1 84 ? -6.321 -5.633 -18.267 1.00 95.44 84 ASP A C 1
ATOM 673 O O . ASP A 1 84 ? -6.305 -5.346 -19.463 1.00 95.44 84 ASP A O 1
ATOM 677 N N . MET A 1 85 ? -5.811 -6.789 -17.827 1.00 93.75 85 MET A N 1
ATOM 678 C CA . MET A 1 85 ? -5.305 -7.831 -18.724 1.00 93.75 85 MET A CA 1
ATOM 679 C C . MET A 1 85 ? -6.424 -8.441 -19.565 1.00 93.75 85 MET A C 1
ATOM 681 O O . MET A 1 85 ? -6.219 -8.696 -20.751 1.00 93.75 85 MET A O 1
ATOM 685 N N . PHE A 1 86 ? -7.596 -8.679 -18.973 1.00 93.12 86 PHE A N 1
ATOM 686 C CA . PHE A 1 86 ? -8.757 -9.157 -19.715 1.00 93.12 86 PHE A CA 1
ATOM 687 C C . PHE A 1 86 ? -9.181 -8.148 -20.789 1.00 93.12 86 PHE A C 1
ATOM 689 O O . PHE A 1 86 ? -9.324 -8.532 -21.949 1.00 93.12 86 PHE A O 1
ATOM 696 N N . ASP A 1 87 ? -9.282 -6.866 -20.438 1.00 93.69 87 ASP A N 1
ATOM 697 C CA . ASP A 1 87 ? -9.639 -5.798 -21.375 1.00 93.69 87 ASP A CA 1
ATOM 698 C C . ASP A 1 87 ? -8.611 -5.673 -22.508 1.00 93.69 87 ASP A C 1
ATOM 700 O O . ASP A 1 87 ? -8.979 -5.587 -23.680 1.00 93.69 87 ASP A O 1
ATOM 704 N N . ASN A 1 88 ? -7.316 -5.760 -22.190 1.00 92.94 88 ASN A N 1
ATOM 705 C CA . ASN A 1 88 ? -6.261 -5.725 -23.198 1.00 92.94 88 ASN A CA 1
ATOM 706 C C . ASN A 1 88 ? -6.324 -6.925 -24.156 1.00 92.94 88 ASN A C 1
ATOM 708 O O . ASN A 1 88 ? -6.116 -6.764 -25.359 1.00 92.94 88 ASN A O 1
ATOM 712 N N . HIS A 1 89 ? -6.626 -8.125 -23.652 1.00 91.81 89 HIS A N 1
ATOM 713 C CA . HIS A 1 89 ? -6.825 -9.294 -24.506 1.00 91.81 89 HIS A CA 1
ATOM 714 C C . HIS A 1 89 ? -8.074 -9.156 -25.380 1.00 91.81 89 HIS A C 1
ATOM 716 O O . HIS A 1 89 ? -8.028 -9.525 -26.553 1.00 91.81 89 HIS A O 1
ATOM 722 N N . MET A 1 90 ? -9.164 -8.607 -24.839 1.00 91.56 90 MET A N 1
ATOM 723 C CA . MET A 1 90 ? -10.367 -8.307 -25.613 1.00 91.56 90 MET A CA 1
ATOM 724 C C . MET A 1 90 ? -10.044 -7.342 -26.756 1.00 91.56 90 MET A C 1
ATOM 726 O O . MET A 1 90 ? -10.315 -7.658 -27.906 1.00 91.56 90 MET A O 1
ATOM 730 N N . GLU A 1 91 ? -9.374 -6.229 -26.476 1.00 90.06 91 GLU A N 1
ATOM 731 C CA . GLU A 1 91 ? -8.978 -5.251 -27.495 1.00 90.06 91 GLU A CA 1
ATOM 732 C C . GLU A 1 91 ? -8.014 -5.835 -28.544 1.00 90.06 91 GLU A C 1
ATOM 734 O O . GLU A 1 91 ? -8.159 -5.587 -29.739 1.00 90.06 91 GLU A O 1
ATO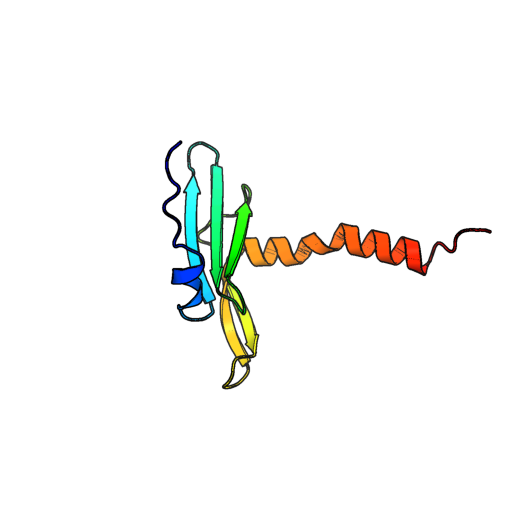M 739 N N . THR A 1 92 ? -7.031 -6.628 -28.109 1.00 89.81 92 THR A N 1
ATOM 740 C CA . THR A 1 92 ? -5.969 -7.133 -28.994 1.00 89.81 92 THR A CA 1
ATOM 741 C C . THR A 1 92 ? -6.448 -8.273 -29.893 1.00 89.81 92 THR A C 1
ATOM 743 O O . THR A 1 92 ? -6.041 -8.353 -31.052 1.00 89.81 92 THR A O 1
ATOM 746 N N . TYR A 1 93 ? -7.277 -9.181 -29.369 1.00 86.81 93 TYR A N 1
ATOM 747 C CA . TYR A 1 93 ? -7.661 -10.409 -30.073 1.00 86.81 93 TYR A CA 1
ATOM 748 C C . TYR A 1 93 ? -9.095 -10.387 -30.605 1.00 86.81 93 TYR A C 1
ATOM 750 O O . TYR A 1 93 ? -9.353 -10.986 -31.650 1.00 86.81 93 TYR A O 1
ATOM 758 N N . PHE A 1 94 ? -10.023 -9.685 -29.948 1.00 73.44 94 PHE A N 1
ATOM 759 C CA . PHE A 1 94 ? -11.368 -9.479 -30.479 1.00 73.44 94 PHE A CA 1
ATOM 760 C C . PHE A 1 94 ? -11.385 -8.192 -31.298 1.00 73.44 94 PHE A C 1
ATOM 762 O O . PHE A 1 94 ? -11.810 -7.132 -30.849 1.00 73.44 94 PHE A O 1
ATOM 769 N N . SER A 1 95 ? -10.942 -8.302 -32.550 1.00 63.59 95 SER A N 1
ATOM 770 C CA . SER A 1 95 ? -11.297 -7.296 -33.547 1.00 63.59 95 SER A CA 1
ATOM 771 C C . SER A 1 95 ? -12.819 -7.293 -33.686 1.00 63.59 95 SER A C 1
ATOM 773 O O . SER A 1 95 ? -13.440 -8.324 -33.949 1.00 63.59 95 SER A O 1
ATOM 775 N N . SER A 1 96 ? -13.437 -6.135 -33.453 1.00 61.28 96 SER A N 1
ATOM 776 C CA . SER A 1 96 ? -14.850 -5.917 -33.746 1.00 61.28 96 SER A CA 1
ATOM 777 C C . SER A 1 96 ? -15.101 -6.300 -35.201 1.00 61.28 96 SER A C 1
ATOM 779 O O . SER A 1 96 ? -14.519 -5.696 -36.102 1.00 61.28 96 SER A O 1
ATOM 781 N N . ILE A 1 97 ? -15.928 -7.321 -35.426 1.00 66.81 97 ILE A N 1
ATOM 782 C CA . ILE A 1 97 ? -16.411 -7.658 -36.764 1.00 66.81 97 ILE A CA 1
ATOM 783 C C . ILE A 1 97 ? -17.229 -6.447 -37.218 1.00 66.81 97 ILE A C 1
ATOM 785 O O . ILE A 1 97 ? -18.257 -6.141 -36.611 1.00 66.81 97 ILE A O 1
ATOM 789 N N . GLN A 1 98 ? -16.690 -5.714 -38.189 1.00 57.09 98 GLN A N 1
ATOM 790 C CA . GLN A 1 98 ? -17.270 -4.485 -38.719 1.00 57.09 98 GLN A CA 1
ATOM 791 C C . GLN A 1 98 ? -18.330 -4.787 -39.779 1.00 57.09 98 GLN A C 1
ATOM 793 O O . GLN A 1 98 ? -18.118 -5.741 -40.564 1.00 57.09 98 GLN A O 1
#

Sequence (98 aa):
MAKCLLKSSKILGKMDRGTSDRKFDTKNEIAAVRWNDNRVVSLITNFEDTRCFTKVDRRMKCGKQKVDIPSCVVSYNKYKNDVDMFDNHMETYFSSIQ

pLDDT: mean 88.82, std 9.25, range [46.19, 95.88]

Organism: Araneus ventricosus (NCBI:txid182803)

Foldseek 3Di:
DDDDPWDDQVVQQPDDAQDKTWDADPVQQKIWIWGHHVGIDIDIDNPFDQPDWDWDWDQDPVGTDTHIDHVVVVVCVVCVCVVVVVVVCCVPPVDPPD

Solvent-accessible surface area (backbone atoms only — not comparable to full-atom values): 6023 Å² total; per-residue (Å²): 132,85,80,79,89,62,76,50,61,76,60,47,57,73,48,59,68,38,46,65,47,72,52,72,40,82,89,79,50,35,24,40,40,35,38,13,59,101,57,61,47,78,51,74,39,69,83,51,67,83,85,44,67,43,78,44,84,39,83,50,96,93,41,78,42,79,34,54,39,52,41,59,60,54,55,45,68,69,58,69,49,59,63,60,51,50,54,50,49,44,63,72,68,54,69,77,87,124

Secondary structure (DSSP, 8-state):
-----PPPHHHHTTSPTT-EEEEEETTTTEEEEEEESSSEEEEEESSS-TT-EEEEEEEETTEEEEEEEEHHHHHHHHHTTHHHHHHHHHHHH-----

Mean predicted aligned error: 5.96 Å

Radius of gyration: 17.45 Å; Cα contacts (8 Å, |Δi|>4): 131; chains: 1; bounding box: 40×25×54 Å

InterPro domains:
  IPR029526 PiggyBac transposable element-derived protein [PF13843] (13-97)

Nearest PDB structures (foldseek):
  2yb5-assembly1_A  TM=3.579E-01  e=6.677E+00  Staphylococcus aureus
  4wqt-assembly3_M  TM=2.043E-01  e=3.301E+00  Thermus thermophilus HB8